Protein AF-A0A142XKY3-F1 (afdb_monomer)

Sequence (139 aa):
MSRRYWIATGLVAFFVLVAAAFSTKELDAHYNSEQTILRARYVLQSCEVYRGDPASGGKYPVALLDLHKRPSEGKSFLPDGDSDLLDMWGNPYRYAVIANAHGEQEVYVWAERVVRGKLKLLGAKRNADGGIELFGLEK

Solvent-accessible surface area (backbone atoms only — not comparable to full-atom values): 7965 Å² total; per-residue (Å²): 136,66,78,67,57,62,55,55,55,51,51,54,54,50,53,52,53,52,52,52,60,51,53,52,54,52,52,52,52,51,53,37,49,53,52,28,22,53,41,21,40,51,51,46,49,36,39,53,53,44,21,67,36,77,85,46,72,68,35,64,65,94,46,81,77,55,40,61,52,35,88,88,73,76,46,51,61,35,94,67,46,75,64,59,50,34,38,76,82,71,47,69,55,45,74,49,78,43,69,47,99,85,68,49,80,32,41,40,23,31,38,84,41,76,57,97,88,38,84,42,59,30,10,19,30,42,46,93,91,71,48,79,47,77,43,61,77,85,128

Structure (mmCIF, N/CA/C/O backbone):
data_AF-A0A142XKY3-F1
#
_entry.id   AF-A0A142XKY3-F1
#
loop_
_atom_site.group_PDB
_atom_site.id
_atom_site.type_symbol
_atom_site.label_atom_id
_atom_site.label_alt_id
_atom_site.label_comp_id
_atom_site.label_asym_id
_atom_site.label_entity_id
_atom_site.label_seq_id
_atom_site.pdbx_PDB_ins_code
_atom_site.Cartn_x
_atom_site.Cartn_y
_atom_site.Cartn_z
_atom_site.occupancy
_atom_site.B_iso_or_equiv
_atom_site.auth_seq_id
_atom_site.auth_comp_id
_atom_site.auth_asym_id
_atom_site.auth_atom_id
_atom_site.pdbx_PDB_model_num
ATOM 1 N N . MET A 1 1 ? -29.214 9.860 57.321 1.00 50.38 1 MET A N 1
ATOM 2 C CA . MET A 1 1 ? -28.828 9.917 55.892 1.00 50.38 1 MET A CA 1
ATOM 3 C C . MET A 1 1 ? -29.040 8.546 55.277 1.00 50.38 1 MET A C 1
ATOM 5 O O . MET A 1 1 ? -28.478 7.573 55.760 1.00 50.38 1 MET A O 1
ATOM 9 N N . SER A 1 2 ? -29.969 8.441 54.328 1.00 48.88 2 SER A N 1
ATOM 10 C CA . SER A 1 2 ? -30.561 7.172 53.900 1.00 48.88 2 SER A CA 1
ATOM 11 C C . SER A 1 2 ? -29.705 6.457 52.846 1.00 48.88 2 SER A C 1
ATOM 13 O O . SER A 1 2 ? -29.207 7.076 51.907 1.00 48.88 2 SER A O 1
ATOM 15 N N . ARG A 1 3 ? -29.600 5.124 52.967 1.00 53.41 3 ARG A N 1
ATOM 16 C CA . ARG A 1 3 ? -28.964 4.175 52.020 1.00 53.41 3 ARG A CA 1
ATOM 17 C C . ARG A 1 3 ? -29.322 4.389 50.535 1.00 53.41 3 ARG A C 1
ATOM 19 O O . ARG A 1 3 ? -28.629 3.876 49.668 1.00 53.41 3 ARG A O 1
ATOM 26 N N . ARG A 1 4 ? -30.382 5.146 50.239 1.00 53.59 4 ARG A N 1
ATOM 27 C CA . ARG A 1 4 ? -30.868 5.449 48.886 1.00 53.59 4 ARG A CA 1
ATOM 28 C C . ARG A 1 4 ? -29.954 6.404 48.107 1.00 53.59 4 ARG A C 1
ATOM 30 O O . ARG A 1 4 ? -29.877 6.276 46.892 1.00 53.59 4 ARG A O 1
ATOM 37 N N . TYR A 1 5 ? -29.220 7.292 48.783 1.00 49.94 5 TYR A N 1
ATOM 38 C CA . TYR A 1 5 ? -28.300 8.218 48.108 1.00 49.94 5 TYR A CA 1
ATOM 39 C C . TYR A 1 5 ? -27.043 7.525 47.568 1.00 49.94 5 TYR A C 1
ATOM 41 O O . TYR A 1 5 ? -26.595 7.857 46.482 1.00 49.94 5 TYR A O 1
ATOM 49 N N . TRP A 1 6 ? -26.521 6.504 48.255 1.00 47.16 6 TRP A N 1
ATOM 50 C CA . TRP A 1 6 ? -25.308 5.795 47.822 1.00 47.16 6 TRP A CA 1
ATOM 51 C C . TRP A 1 6 ? -25.499 4.966 46.543 1.00 47.16 6 TRP A C 1
ATOM 53 O O . TRP A 1 6 ? -24.576 4.849 45.741 1.00 47.16 6 TRP A O 1
ATOM 63 N N . ILE A 1 7 ? -26.702 4.428 46.323 1.00 55.72 7 ILE A N 1
ATOM 64 C CA . ILE A 1 7 ? -27.012 3.615 45.136 1.00 55.72 7 ILE A CA 1
ATOM 65 C C . ILE A 1 7 ? -27.147 4.502 43.888 1.00 55.72 7 ILE A C 1
ATOM 67 O O . ILE A 1 7 ? -26.660 4.139 42.818 1.00 55.72 7 ILE A O 1
ATOM 71 N N . ALA A 1 8 ? -27.752 5.686 44.026 1.00 54.59 8 ALA A N 1
ATOM 72 C CA . ALA A 1 8 ? -27.932 6.621 42.916 1.00 54.59 8 ALA A CA 1
ATOM 73 C C . ALA A 1 8 ? -26.594 7.200 42.419 1.00 54.59 8 ALA A C 1
ATOM 75 O O . ALA A 1 8 ? -26.358 7.240 41.213 1.00 54.59 8 ALA A O 1
ATOM 76 N N . THR A 1 9 ? -25.683 7.577 43.324 1.00 59.56 9 THR A N 1
ATOM 77 C CA . THR A 1 9 ? -24.368 8.122 42.940 1.00 59.56 9 THR A CA 1
ATOM 78 C C . THR A 1 9 ? -23.467 7.065 42.295 1.00 59.56 9 THR A C 1
ATOM 80 O O . THR A 1 9 ? -22.761 7.367 41.336 1.00 59.56 9 THR A O 1
ATOM 83 N N . GLY A 1 10 ? -23.522 5.813 42.771 1.00 59.50 10 GLY A N 1
ATOM 84 C CA . GLY A 1 10 ? -22.757 4.701 42.194 1.00 59.50 10 GLY A CA 1
ATOM 85 C C . GLY A 1 10 ? -23.201 4.332 40.774 1.00 59.50 10 GLY A C 1
ATOM 86 O O . GLY A 1 10 ? -22.357 4.111 39.908 1.00 59.50 10 GLY A O 1
ATOM 87 N N . LEU A 1 11 ? -24.512 4.331 40.508 1.00 61.31 11 LEU A N 1
ATOM 88 C CA . LEU A 1 11 ? -25.055 4.076 39.169 1.00 61.31 11 LEU A CA 1
ATOM 89 C C . LEU A 1 11 ? -24.671 5.177 38.173 1.00 61.31 11 LEU A C 1
ATOM 91 O O . LEU A 1 11 ? -24.230 4.863 37.072 1.00 61.31 11 LEU A O 1
ATOM 95 N N . VAL A 1 12 ? -24.771 6.454 38.556 1.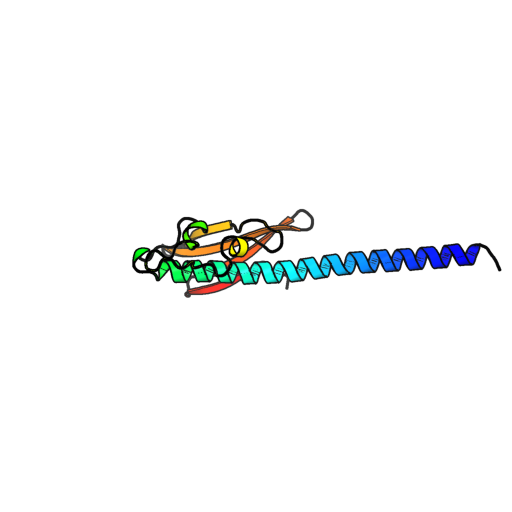00 63.88 12 VAL A N 1
ATOM 96 C CA . VAL A 1 12 ? -24.381 7.572 37.677 1.00 63.88 12 VAL A CA 1
ATOM 97 C C . VAL A 1 12 ? -22.885 7.524 37.351 1.00 63.88 12 VAL A C 1
ATOM 99 O O . VAL A 1 12 ? -22.517 7.644 36.185 1.00 63.88 12 VAL A O 1
ATOM 102 N N . ALA A 1 13 ? -22.020 7.271 38.339 1.00 62.03 13 ALA A N 1
ATOM 103 C CA . ALA A 1 13 ? -20.581 7.134 38.107 1.00 62.03 13 ALA A CA 1
ATOM 104 C C . ALA A 1 13 ? -20.243 5.950 37.179 1.00 62.03 13 ALA A C 1
ATOM 106 O O . ALA A 1 13 ? -19.378 6.072 36.311 1.00 62.03 13 ALA A O 1
ATOM 107 N N . PHE A 1 14 ? -20.959 4.828 37.311 1.00 62.75 14 PHE A N 1
ATOM 108 C CA . PHE A 1 14 ? -20.807 3.674 36.425 1.00 62.75 14 PHE A CA 1
ATOM 109 C C . PHE A 1 14 ? -21.219 3.996 34.980 1.00 62.75 14 PHE A C 1
ATOM 111 O O . PHE A 1 14 ? -20.466 3.702 34.054 1.00 62.75 14 PHE A O 1
ATOM 118 N N . PHE A 1 15 ? -22.360 4.661 34.768 1.00 61.28 15 PHE A N 1
ATOM 119 C CA . PHE A 1 15 ? -22.792 5.069 33.425 1.00 61.28 15 PHE A CA 1
ATOM 120 C C . PHE A 1 15 ? -21.822 6.057 32.763 1.00 61.28 15 PHE A C 1
ATOM 122 O O . PHE A 1 15 ? -21.554 5.929 31.570 1.00 61.28 15 PHE A O 1
ATOM 129 N N . VAL A 1 16 ? -21.246 6.995 33.523 1.00 63.31 16 VAL A N 1
ATOM 130 C CA . VAL A 1 16 ? -20.241 7.941 33.006 1.00 63.31 16 VAL A CA 1
ATOM 131 C C . VAL A 1 16 ? -18.948 7.223 32.598 1.00 63.31 16 VAL A C 1
ATOM 133 O O . VAL A 1 16 ? -18.411 7.507 31.529 1.00 63.31 16 VAL A O 1
ATOM 136 N N . LEU A 1 17 ? -18.473 6.256 33.390 1.00 59.44 17 LEU A N 1
ATOM 137 C CA . LEU A 1 17 ? -17.287 5.455 33.054 1.00 59.44 17 LEU A CA 1
ATOM 138 C C . LEU A 1 17 ? -17.500 4.591 31.808 1.00 59.44 17 LEU A C 1
ATOM 140 O O . LEU A 1 17 ? -16.620 4.520 30.950 1.00 59.44 17 LEU A O 1
ATOM 144 N N . VAL A 1 18 ? -18.672 3.963 31.683 1.00 58.47 18 VAL A N 1
ATOM 145 C CA . VAL A 1 18 ? -19.021 3.174 30.497 1.00 58.47 18 VAL A CA 1
ATOM 146 C C . VAL A 1 18 ? -19.098 4.078 29.266 1.00 58.47 18 VAL A C 1
ATOM 148 O O . VAL A 1 18 ? -18.462 3.772 28.263 1.00 58.47 18 VAL A O 1
ATOM 151 N N . ALA A 1 19 ? -19.785 5.221 29.343 1.00 59.53 19 ALA A N 1
ATOM 152 C CA . ALA A 1 19 ? -19.857 6.172 28.234 1.00 59.53 19 ALA A CA 1
ATOM 153 C C . ALA A 1 19 ? -18.464 6.669 27.799 1.00 59.53 19 ALA A C 1
ATOM 155 O O . ALA A 1 19 ? -18.163 6.668 26.609 1.00 59.53 19 ALA A O 1
ATOM 156 N N . ALA A 1 20 ? -17.581 7.004 28.746 1.00 58.84 20 ALA A N 1
ATOM 157 C CA . ALA A 1 20 ? -16.213 7.428 28.443 1.00 58.84 20 ALA A CA 1
ATOM 158 C C . ALA A 1 20 ? -15.390 6.328 27.746 1.00 58.84 20 ALA A C 1
ATOM 160 O O . ALA A 1 20 ? -14.692 6.610 26.775 1.00 58.84 20 ALA A O 1
ATOM 161 N N . ALA A 1 21 ? -15.505 5.072 28.190 1.00 56.34 21 ALA A N 1
ATOM 162 C CA . ALA A 1 21 ? -14.801 3.940 27.583 1.00 56.34 21 ALA A CA 1
ATOM 163 C C . ALA A 1 21 ? -15.325 3.563 26.184 1.00 56.34 21 ALA A C 1
ATOM 165 O O . ALA A 1 21 ? -14.586 2.986 25.384 1.00 56.34 21 ALA A O 1
ATOM 166 N N . PHE A 1 22 ? -16.592 3.852 25.879 1.00 57.69 22 PHE A N 1
ATOM 167 C CA . PHE A 1 22 ? -17.135 3.691 24.528 1.00 57.69 22 PHE A CA 1
ATOM 168 C C . PHE A 1 22 ? -16.673 4.817 23.596 1.00 57.69 22 PHE A C 1
ATOM 170 O O . PHE A 1 22 ? -16.254 4.525 22.476 1.00 57.69 22 PHE A O 1
ATOM 177 N N . SER A 1 23 ? -16.652 6.069 24.065 1.00 55.91 23 SER A N 1
ATOM 178 C CA . SER A 1 23 ? -16.187 7.208 23.263 1.00 55.91 23 SER A CA 1
ATOM 179 C C . SER A 1 23 ? -14.716 7.094 22.850 1.00 55.91 23 SER A C 1
ATOM 181 O O . SER A 1 23 ? -14.378 7.435 21.719 1.00 55.91 23 SER A O 1
ATOM 183 N N . THR A 1 24 ? -13.833 6.581 23.716 1.00 60.78 24 THR A N 1
ATOM 184 C CA . THR A 1 24 ? -12.410 6.398 23.363 1.00 60.78 24 THR A CA 1
ATOM 185 C C . THR A 1 24 ? -12.216 5.362 22.258 1.00 60.78 24 THR A C 1
ATOM 187 O O . THR A 1 24 ? -11.456 5.598 21.325 1.00 60.78 24 THR A O 1
ATOM 190 N N . LYS A 1 25 ? -12.966 4.254 22.289 1.00 62.69 25 LYS A N 1
ATOM 191 C CA . LYS A 1 25 ? -12.875 3.206 21.260 1.00 62.69 25 LYS A CA 1
ATOM 192 C C . LYS A 1 25 ? -13.334 3.673 19.878 1.00 62.69 25 LYS A C 1
ATOM 194 O O . LYS A 1 25 ? -12.786 3.208 18.880 1.00 62.69 25 LYS A O 1
ATOM 199 N N . GLU A 1 26 ? -14.335 4.550 19.802 1.00 63.69 26 GLU A N 1
ATOM 200 C CA . GLU A 1 26 ? -14.788 5.104 18.518 1.00 63.69 26 GLU A CA 1
ATOM 201 C C . GLU A 1 26 ? -13.784 6.112 17.941 1.00 63.69 26 GLU A C 1
ATOM 203 O O . GLU A 1 26 ? -13.484 6.049 16.747 1.00 63.69 26 GLU A O 1
ATOM 208 N N . LEU A 1 27 ? -13.200 6.969 18.786 1.00 67.62 27 LEU A N 1
ATOM 209 C CA . LEU A 1 27 ? -12.126 7.891 18.395 1.00 67.62 27 LEU A CA 1
ATOM 210 C C . LEU A 1 27 ? -10.898 7.141 17.859 1.00 67.62 27 LEU A C 1
ATOM 212 O O . LEU A 1 27 ? -10.412 7.462 16.773 1.00 67.62 27 LEU A O 1
ATOM 216 N N . ASP A 1 28 ? -10.457 6.094 18.558 1.00 80.25 28 ASP A N 1
ATOM 217 C CA . ASP A 1 28 ? -9.327 5.264 18.127 1.00 80.25 28 ASP A CA 1
ATOM 218 C C . ASP A 1 28 ? -9.620 4.555 16.798 1.00 80.25 28 ASP A C 1
ATOM 220 O O . ASP A 1 28 ? -8.748 4.431 15.940 1.00 80.25 28 ASP A O 1
ATOM 224 N N . ALA A 1 29 ? -10.856 4.090 16.589 1.00 84.44 29 ALA A N 1
ATOM 225 C CA . ALA A 1 29 ? -11.244 3.422 15.350 1.00 84.44 29 ALA A CA 1
ATOM 226 C C . ALA A 1 29 ? -11.247 4.374 14.146 1.00 84.44 29 ALA A C 1
ATOM 228 O O . ALA A 1 29 ? -10.812 3.980 13.058 1.00 84.44 29 ALA A O 1
ATOM 229 N N . HIS A 1 30 ? -11.712 5.611 14.333 1.00 87.06 30 HIS A N 1
ATOM 230 C CA . HIS A 1 30 ? -11.677 6.637 13.296 1.00 87.06 30 HIS A CA 1
ATOM 231 C C . HIS A 1 30 ? -10.233 7.017 12.954 1.00 87.06 30 HIS A C 1
ATOM 233 O O . HIS A 1 30 ? -9.828 6.876 11.800 1.00 87.06 30 HIS A O 1
ATOM 239 N N . TYR A 1 31 ? -9.429 7.361 13.965 1.00 90.88 31 TYR A N 1
ATOM 240 C CA . TYR A 1 31 ? -8.013 7.694 13.796 1.00 90.88 31 TYR A CA 1
ATOM 241 C C . TYR A 1 31 ? -7.231 6.570 13.103 1.00 90.88 31 TYR A C 1
ATOM 243 O O . TYR A 1 31 ? -6.525 6.804 12.122 1.00 90.88 31 TYR A O 1
ATOM 251 N N . ASN A 1 32 ? -7.410 5.321 13.542 1.00 93.38 32 ASN A N 1
ATOM 252 C CA . ASN A 1 32 ? -6.752 4.169 12.925 1.00 93.38 32 ASN A CA 1
ATOM 253 C C . ASN A 1 32 ? -7.198 3.945 11.477 1.00 93.38 32 ASN A C 1
ATOM 255 O O . ASN A 1 32 ? -6.395 3.509 10.653 1.00 93.38 32 ASN A O 1
ATOM 259 N N . SER A 1 33 ? -8.454 4.255 11.142 1.00 94.12 33 SER A N 1
ATOM 260 C CA . SER A 1 33 ? -8.933 4.176 9.759 1.00 94.12 33 SER A CA 1
ATOM 261 C C . SER A 1 33 ? -8.251 5.217 8.876 1.00 94.12 33 SER A C 1
ATOM 263 O O . SER A 1 33 ? -7.767 4.868 7.801 1.00 94.12 33 SER A O 1
ATOM 265 N N . GLU A 1 34 ? -8.146 6.466 9.336 1.00 94.19 34 GLU A N 1
ATOM 266 C CA . GLU A 1 34 ? -7.436 7.522 8.606 1.00 94.19 34 GLU A CA 1
ATOM 267 C C . GLU A 1 34 ? -5.954 7.182 8.417 1.00 94.19 34 GLU A C 1
ATOM 269 O O . GLU A 1 34 ? -5.448 7.227 7.296 1.00 94.19 34 GLU A O 1
ATOM 274 N N . GLN A 1 35 ? -5.267 6.763 9.483 1.00 95.50 35 GLN A N 1
ATOM 275 C CA . GLN A 1 35 ? -3.856 6.370 9.415 1.00 95.50 35 GLN A CA 1
ATOM 276 C C . GLN A 1 35 ? -3.634 5.163 8.494 1.00 95.50 35 GLN A C 1
ATOM 278 O O . GLN A 1 35 ? -2.671 5.144 7.730 1.00 95.50 35 GLN A O 1
ATOM 283 N N . THR A 1 36 ? -4.550 4.189 8.494 1.00 96.62 36 THR A N 1
ATOM 284 C CA . THR A 1 36 ? -4.517 3.050 7.559 1.00 96.62 36 THR A CA 1
ATOM 285 C C . THR A 1 36 ? -4.621 3.517 6.106 1.00 96.62 36 THR A C 1
ATOM 287 O O . THR A 1 36 ? -3.870 3.064 5.247 1.00 96.62 36 THR A O 1
ATOM 290 N N . ILE A 1 37 ? -5.510 4.465 5.809 1.00 97.06 37 ILE A N 1
ATOM 291 C CA . ILE A 1 37 ? -5.676 5.008 4.452 1.00 97.06 37 ILE A CA 1
ATOM 292 C C . ILE A 1 37 ? -4.431 5.791 4.016 1.00 97.06 37 ILE A C 1
ATOM 294 O O . ILE A 1 37 ? -3.964 5.639 2.885 1.00 97.06 37 ILE A O 1
ATOM 298 N N . LEU A 1 38 ? -3.860 6.599 4.913 1.00 96.19 38 LEU A N 1
ATOM 299 C CA . LEU A 1 38 ? -2.626 7.336 4.643 1.00 96.19 38 LEU A CA 1
ATOM 300 C C . LEU A 1 38 ? -1.447 6.388 4.397 1.00 96.19 38 LEU A C 1
ATOM 302 O O . LEU A 1 38 ? -0.708 6.578 3.434 1.00 96.19 38 LEU A O 1
ATOM 306 N N . ARG A 1 39 ? -1.296 5.330 5.196 1.00 96.50 39 ARG A N 1
ATOM 307 C CA . ARG A 1 39 ? -0.271 4.296 4.981 1.00 96.50 39 ARG A CA 1
ATOM 308 C C . ARG A 1 39 ? -0.476 3.530 3.678 1.00 96.50 39 ARG A C 1
ATOM 310 O O . ARG A 1 39 ? 0.484 3.365 2.933 1.00 96.50 39 ARG A O 1
ATOM 317 N N . ALA A 1 40 ? -1.709 3.162 3.330 1.00 97.94 40 ALA A N 1
ATOM 318 C CA . ALA A 1 40 ? -2.006 2.552 2.033 1.00 97.94 40 ALA A CA 1
ATOM 319 C C . ALA A 1 40 ? -1.571 3.449 0.858 1.00 97.94 40 ALA A C 1
ATOM 321 O O . ALA A 1 40 ? -1.016 2.957 -0.125 1.00 97.94 40 ALA A O 1
ATOM 322 N N . ARG A 1 41 ? -1.749 4.776 0.972 1.00 97.38 41 ARG A N 1
ATOM 323 C CA . ARG A 1 41 ? -1.216 5.745 -0.000 1.00 97.38 41 ARG A CA 1
ATOM 324 C C . ARG A 1 41 ? 0.308 5.703 -0.079 1.00 97.38 41 ARG A C 1
ATOM 326 O O . ARG A 1 41 ? 0.830 5.740 -1.190 1.00 97.38 41 ARG A O 1
ATOM 333 N N . TYR A 1 42 ? 1.013 5.638 1.048 1.00 96.12 42 TYR A N 1
ATOM 334 C CA . TYR A 1 42 ? 2.476 5.532 1.050 1.00 96.12 42 TYR A CA 1
ATOM 335 C C . TYR A 1 42 ? 2.953 4.237 0.385 1.00 96.12 42 TYR A C 1
ATOM 337 O O . TYR A 1 42 ? 3.807 4.288 -0.495 1.00 96.12 42 TYR A O 1
ATOM 345 N N . VAL A 1 43 ? 2.344 3.094 0.705 1.00 97.19 43 VAL A N 1
ATOM 346 C CA . VAL A 1 43 ? 2.663 1.806 0.063 1.00 97.19 43 VAL A CA 1
ATOM 347 C C . VAL A 1 43 ? 2.406 1.861 -1.448 1.00 97.19 43 VAL A C 1
ATOM 349 O O . VAL A 1 43 ? 3.228 1.399 -2.243 1.00 97.19 43 VAL A O 1
ATOM 352 N N . LEU A 1 44 ? 1.300 2.480 -1.869 1.00 97.38 44 LEU A N 1
ATOM 353 C CA . LEU A 1 44 ? 1.005 2.710 -3.283 1.00 97.38 44 LEU A CA 1
A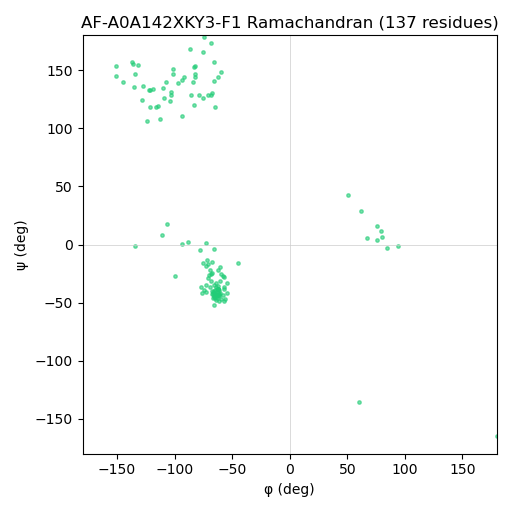TOM 354 C C . LEU A 1 44 ? 2.071 3.597 -3.948 1.00 97.38 44 LEU A C 1
ATOM 356 O O . LEU A 1 44 ? 2.522 3.288 -5.047 1.00 97.38 44 LEU A O 1
ATOM 360 N N . GLN A 1 45 ? 2.527 4.661 -3.281 1.00 95.88 45 GLN A N 1
ATOM 361 C CA . GLN A 1 45 ? 3.635 5.490 -3.768 1.00 95.88 45 GLN A CA 1
ATOM 362 C C . GLN A 1 45 ? 4.935 4.690 -3.889 1.00 95.88 45 GLN A C 1
ATOM 364 O O . GLN A 1 45 ? 5.647 4.846 -4.877 1.00 95.88 45 GLN A O 1
A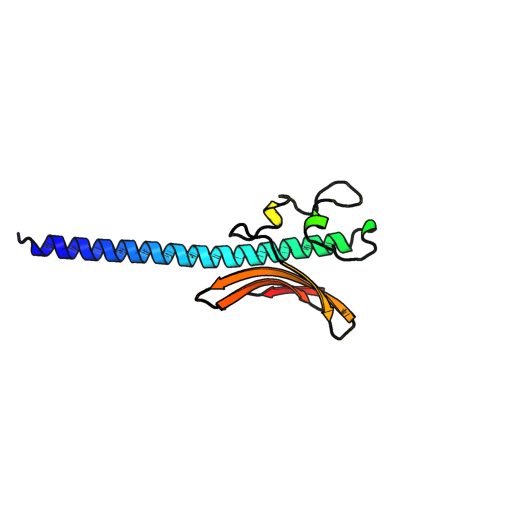TOM 369 N N . SER A 1 46 ? 5.235 3.785 -2.959 1.00 95.31 46 SER A N 1
ATOM 370 C CA . SER A 1 46 ? 6.389 2.889 -3.088 1.00 95.31 46 SER A CA 1
ATOM 371 C C . SER A 1 46 ? 6.264 1.962 -4.303 1.00 95.31 46 SER A C 1
ATOM 373 O O . SER A 1 46 ? 7.256 1.740 -4.995 1.00 95.31 46 SER A O 1
ATOM 375 N N . CYS A 1 47 ? 5.055 1.500 -4.647 1.00 95.56 47 CYS A N 1
ATOM 376 C CA . CYS A 1 47 ? 4.808 0.761 -5.894 1.00 95.56 47 CYS A CA 1
ATOM 377 C C . CYS A 1 47 ? 5.071 1.618 -7.145 1.00 95.56 47 CYS A C 1
ATOM 379 O O . CYS A 1 47 ? 5.584 1.113 -8.143 1.00 95.56 47 CYS A O 1
ATOM 381 N N . GLU A 1 48 ? 4.750 2.913 -7.099 1.00 94.38 48 GLU A N 1
ATOM 382 C CA . GLU A 1 48 ? 5.058 3.857 -8.181 1.00 94.38 48 GLU A CA 1
ATOM 383 C C . GLU A 1 48 ? 6.556 4.060 -8.370 1.00 94.38 48 GLU A C 1
ATOM 385 O O . GLU A 1 48 ? 7.062 4.015 -9.493 1.00 94.38 48 GLU A O 1
ATOM 390 N N . VAL A 1 49 ? 7.281 4.243 -7.266 1.00 93.44 49 VAL A N 1
ATOM 391 C CA . VAL A 1 49 ? 8.739 4.377 -7.305 1.00 93.44 49 VAL A CA 1
ATOM 392 C C . VAL A 1 49 ? 9.377 3.076 -7.798 1.00 93.44 49 VAL A C 1
ATOM 394 O O . VAL A 1 49 ? 10.297 3.137 -8.610 1.00 93.44 49 VAL A O 1
ATOM 397 N N . TYR A 1 50 ? 8.860 1.912 -7.385 1.00 93.38 50 TYR A N 1
ATOM 398 C CA . TYR A 1 50 ? 9.290 0.609 -7.898 1.00 93.38 50 TYR A CA 1
ATOM 399 C C . TYR A 1 50 ? 9.140 0.531 -9.421 1.00 93.38 50 TYR A C 1
ATOM 401 O O . TYR A 1 50 ? 10.098 0.192 -10.110 1.00 93.38 50 TYR A O 1
ATOM 409 N N . ARG A 1 51 ? 7.975 0.915 -9.963 1.00 92.81 51 ARG A N 1
ATOM 410 C CA . ARG A 1 51 ? 7.725 0.939 -11.416 1.00 92.81 51 ARG A CA 1
ATOM 411 C C . ARG A 1 51 ? 8.679 1.875 -12.163 1.00 92.81 51 ARG A C 1
ATOM 413 O O . ARG A 1 51 ? 8.995 1.639 -13.326 1.00 92.81 51 ARG A O 1
ATOM 420 N N . GLY A 1 52 ? 9.105 2.956 -11.514 1.00 91.62 52 GLY A N 1
ATOM 421 C CA . GLY A 1 52 ? 10.083 3.898 -12.054 1.00 91.62 52 GLY A CA 1
ATOM 422 C C . GLY A 1 52 ? 11.530 3.390 -12.041 1.00 91.62 52 GLY A C 1
ATOM 423 O O . GLY A 1 52 ? 12.368 3.970 -12.728 1.00 91.62 52 GLY A O 1
ATOM 424 N N . ASP A 1 53 ? 11.846 2.331 -11.288 1.00 90.06 53 ASP A N 1
ATOM 425 C CA . ASP A 1 53 ? 13.192 1.752 -11.258 1.00 90.06 53 ASP A CA 1
ATOM 426 C C . ASP A 1 53 ? 13.485 1.025 -12.588 1.00 90.06 53 ASP A C 1
ATOM 428 O O . ASP A 1 53 ? 12.682 0.179 -13.000 1.00 90.06 53 ASP A O 1
ATOM 432 N N . PRO A 1 54 ? 14.619 1.295 -13.269 1.00 88.81 54 PRO A N 1
ATOM 433 C CA . PRO A 1 54 ? 14.953 0.660 -14.546 1.00 88.81 54 PRO A CA 1
ATOM 434 C C . PRO A 1 54 ? 14.929 -0.872 -14.515 1.00 88.81 54 PRO A C 1
ATOM 436 O O . PRO A 1 54 ? 14.560 -1.507 -15.502 1.00 88.81 54 PRO A O 1
ATOM 439 N N . ALA A 1 55 ? 15.286 -1.479 -13.383 1.00 87.38 55 ALA A N 1
ATOM 440 C CA . ALA A 1 55 ? 15.325 -2.929 -13.239 1.00 87.38 55 ALA A CA 1
ATOM 441 C C . ALA A 1 55 ? 13.931 -3.570 -13.162 1.00 87.38 55 ALA A C 1
ATOM 443 O O . ALA A 1 55 ? 13.800 -4.767 -13.410 1.00 87.38 55 ALA A O 1
ATOM 444 N N . SER A 1 56 ? 12.886 -2.793 -12.855 1.00 89.62 56 SER A N 1
ATOM 445 C CA . SER A 1 56 ? 11.498 -3.271 -12.900 1.00 89.62 56 SER A CA 1
ATOM 446 C C . SER A 1 56 ? 10.998 -3.491 -14.333 1.00 89.62 56 SER A C 1
ATOM 448 O O . SER A 1 56 ? 9.971 -4.137 -14.548 1.00 89.62 56 SER A O 1
ATOM 450 N N . GLY A 1 57 ? 11.689 -2.923 -15.333 1.00 90.44 57 GLY A N 1
ATOM 451 C CA . GLY A 1 57 ? 11.224 -2.911 -16.718 1.00 90.44 57 GLY A CA 1
ATOM 452 C C . GLY A 1 57 ? 9.899 -2.162 -16.898 1.00 90.44 57 GLY A C 1
ATOM 453 O O . GLY A 1 57 ? 9.115 -2.525 -17.773 1.00 90.44 57 GLY A O 1
ATOM 454 N N . GLY A 1 58 ? 9.617 -1.168 -16.047 1.00 91.25 58 GLY A N 1
ATOM 455 C CA . GLY A 1 58 ? 8.380 -0.386 -16.089 1.00 91.25 58 GLY A CA 1
ATOM 456 C C . GLY A 1 58 ? 7.157 -1.124 -15.542 1.00 91.25 58 GLY A C 1
ATOM 457 O O . GLY A 1 58 ? 6.028 -0.709 -15.808 1.00 91.25 58 GLY A O 1
ATOM 458 N N . LYS A 1 59 ? 7.354 -2.222 -14.806 1.00 92.50 59 LYS A N 1
ATOM 459 C CA . LYS A 1 59 ? 6.275 -3.029 -14.227 1.00 92.50 59 LYS A CA 1
ATOM 460 C C . LYS A 1 59 ? 6.094 -2.716 -12.749 1.00 92.50 59 LYS A C 1
ATOM 462 O O . LYS A 1 59 ? 7.047 -2.433 -12.031 1.00 92.50 59 LYS A O 1
ATOM 467 N N . TYR A 1 60 ? 4.852 -2.800 -12.297 1.00 94.56 60 TYR A N 1
ATOM 468 C CA . TYR A 1 60 ? 4.544 -2.806 -10.873 1.00 94.56 60 TYR A CA 1
ATOM 469 C C . TYR A 1 60 ? 5.080 -4.069 -10.180 1.00 94.56 60 TYR A C 1
ATOM 471 O O . TYR A 1 60 ? 5.292 -5.082 -10.859 1.00 94.56 60 TYR A O 1
ATOM 479 N N . PRO A 1 61 ? 5.293 -4.025 -8.850 1.00 94.88 61 PRO A N 1
ATOM 480 C CA . PRO A 1 61 ? 5.671 -5.216 -8.097 1.00 94.88 61 PRO A CA 1
ATOM 481 C C . PRO A 1 61 ? 4.595 -6.303 -8.229 1.00 94.88 61 PRO A C 1
ATOM 483 O O . PRO A 1 61 ? 3.409 -6.005 -8.365 1.00 94.88 61 PRO A O 1
ATOM 486 N N . VAL A 1 62 ? 4.997 -7.574 -8.195 1.00 94.88 62 VAL A N 1
ATOM 487 C CA . VAL A 1 62 ? 4.049 -8.700 -8.260 1.00 94.88 62 VAL A CA 1
ATOM 488 C C . VAL A 1 62 ? 3.366 -8.876 -6.905 1.00 94.88 62 VAL A C 1
ATOM 490 O O . VAL A 1 62 ? 2.173 -9.172 -6.838 1.00 94.88 62 VAL A O 1
ATOM 493 N N . ALA A 1 63 ? 4.112 -8.649 -5.826 1.00 95.19 63 ALA A N 1
ATOM 494 C CA . ALA A 1 63 ? 3.623 -8.629 -4.458 1.00 95.19 63 ALA A CA 1
ATOM 495 C C . ALA A 1 63 ? 4.216 -7.444 -3.686 1.00 95.19 63 ALA A C 1
ATOM 497 O O . ALA A 1 63 ? 5.322 -6.994 -3.971 1.00 95.19 63 ALA A O 1
ATOM 498 N N . LEU A 1 64 ? 3.530 -6.982 -2.635 1.00 95.69 64 LEU A N 1
ATOM 499 C CA . LEU A 1 64 ? 4.047 -5.899 -1.782 1.00 95.69 64 LEU A CA 1
ATOM 500 C C . LEU A 1 64 ? 5.407 -6.229 -1.145 1.00 95.69 64 LEU A C 1
ATOM 502 O O . LEU A 1 64 ? 6.202 -5.327 -0.905 1.00 95.69 64 LEU A O 1
ATOM 506 N N . LEU A 1 65 ? 5.704 -7.514 -0.933 1.00 93.81 65 LEU A N 1
ATOM 507 C CA . LEU A 1 65 ? 7.003 -7.979 -0.436 1.00 93.81 65 LEU A CA 1
ATOM 508 C C . LEU A 1 65 ? 8.166 -7.652 -1.397 1.00 93.81 65 LEU A C 1
ATOM 510 O O . LEU A 1 65 ? 9.315 -7.549 -0.970 1.00 93.81 65 LEU A O 1
ATOM 514 N N . ASP A 1 66 ? 7.896 -7.430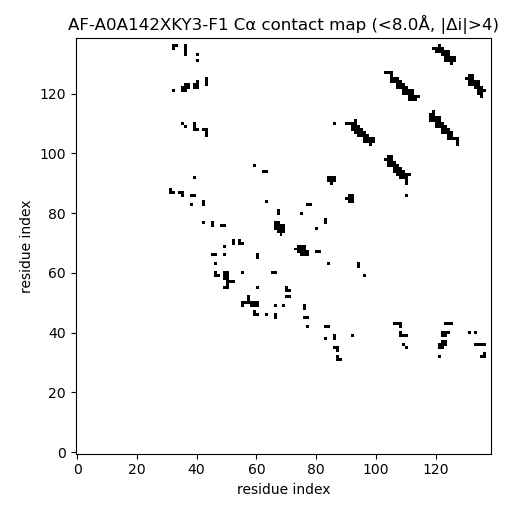 -2.684 1.00 92.31 66 ASP A N 1
ATOM 515 C CA . ASP A 1 66 ? 8.928 -7.037 -3.650 1.00 92.31 66 ASP A CA 1
ATOM 516 C C . ASP A 1 66 ? 9.474 -5.624 -3.363 1.00 92.31 66 ASP A C 1
ATOM 518 O O . ASP A 1 66 ? 10.553 -5.264 -3.833 1.00 92.31 66 ASP A O 1
ATOM 522 N N . LEU A 1 67 ? 8.778 -4.832 -2.535 1.00 92.25 67 LEU A N 1
ATOM 523 C CA . LEU A 1 67 ? 9.209 -3.498 -2.111 1.00 92.25 67 LEU A CA 1
ATOM 524 C C . LEU A 1 67 ? 10.388 -3.518 -1.119 1.00 92.25 67 LEU A C 1
ATOM 526 O O . LEU A 1 67 ? 11.029 -2.485 -0.917 1.00 92.25 67 LEU A O 1
ATOM 530 N N . HIS A 1 68 ? 10.732 -4.669 -0.528 1.00 87.75 68 HIS A N 1
ATOM 531 C CA . HIS A 1 68 ? 11.871 -4.773 0.398 1.00 87.75 68 HIS A CA 1
ATOM 532 C C . HIS A 1 68 ? 13.231 -4.589 -0.268 1.00 87.75 68 HIS A C 1
ATOM 534 O O . HIS A 1 68 ? 14.206 -4.242 0.399 1.00 87.75 68 HIS A O 1
ATOM 540 N N . LYS A 1 69 ? 13.329 -4.864 -1.568 1.00 76.38 69 LYS A N 1
ATOM 541 C CA . LYS A 1 69 ? 14.603 -4.853 -2.282 1.00 76.38 69 LYS A CA 1
ATOM 542 C C . LYS A 1 69 ? 14.512 -3.897 -3.452 1.00 76.38 69 LYS A C 1
ATOM 544 O O . LYS A 1 69 ? 13.930 -4.230 -4.479 1.00 76.38 69 LYS A O 1
ATOM 549 N N . ARG A 1 70 ? 15.154 -2.735 -3.332 1.00 68.69 70 ARG A N 1
ATOM 550 C CA . ARG A 1 70 ? 15.456 -1.913 -4.503 1.00 68.69 70 ARG A CA 1
ATOM 551 C C . ARG A 1 70 ? 16.439 -2.685 -5.380 1.00 68.69 70 ARG A C 1
ATOM 553 O O . ARG A 1 70 ? 17.544 -2.971 -4.906 1.00 68.69 70 ARG A O 1
ATOM 560 N N . PRO A 1 71 ? 16.071 -3.030 -6.625 1.00 60.16 71 PRO A N 1
ATOM 561 C CA . PRO A 1 71 ? 16.908 -3.884 -7.463 1.00 60.16 71 PRO A CA 1
ATOM 562 C C . PRO A 1 71 ? 18.307 -3.311 -7.738 1.00 60.16 71 PRO A C 1
ATOM 564 O O . PRO A 1 71 ? 19.236 -4.065 -8.006 1.00 60.16 71 PRO A O 1
ATOM 567 N N . SER A 1 72 ? 18.453 -1.984 -7.679 1.00 60.22 72 SER A N 1
ATOM 568 C CA . SER A 1 72 ? 19.639 -1.247 -8.123 1.00 60.22 72 SER A CA 1
ATOM 569 C C . SER A 1 72 ? 20.613 -0.841 -7.002 1.00 60.22 72 SER A C 1
ATOM 571 O O . SER A 1 72 ? 21.807 -0.724 -7.260 1.00 60.22 72 SER A O 1
ATOM 573 N N . GLU A 1 73 ? 20.152 -0.650 -5.757 1.00 64.25 73 GLU A N 1
ATOM 574 C CA . GLU A 1 73 ? 20.967 -0.036 -4.682 1.00 64.25 73 GLU A CA 1
ATOM 575 C C . GLU A 1 73 ? 20.920 -0.769 -3.328 1.00 64.25 73 GLU A C 1
ATOM 577 O O . GLU A 1 73 ? 21.547 -0.322 -2.367 1.00 64.25 73 GLU A O 1
ATOM 582 N N . GLY A 1 74 ? 20.153 -1.857 -3.197 1.00 62.53 74 GLY A N 1
ATOM 583 C CA . GLY A 1 74 ? 20.038 -2.609 -1.937 1.00 62.53 74 GLY A CA 1
ATOM 584 C C . GLY A 1 74 ? 19.337 -1.867 -0.787 1.00 62.53 74 GLY A C 1
ATOM 585 O O . GLY A 1 74 ? 19.280 -2.383 0.325 1.00 62.53 74 GLY A O 1
ATOM 586 N N . LYS A 1 75 ? 18.789 -0.671 -1.036 1.00 75.75 75 LYS A N 1
ATOM 587 C CA . LYS A 1 75 ? 17.923 0.061 -0.095 1.00 75.75 75 LYS A CA 1
ATOM 588 C C . LYS A 1 75 ? 16.480 -0.443 -0.203 1.00 75.75 75 LYS A C 1
ATOM 590 O O . LYS A 1 75 ? 16.079 -0.929 -1.250 1.00 75.75 75 LYS A O 1
ATOM 595 N N . SER A 1 76 ? 15.695 -0.349 0.863 1.00 81.62 76 SER A N 1
ATOM 596 C CA . SER A 1 76 ? 14.269 -0.711 0.842 1.00 81.62 76 SER A CA 1
ATOM 597 C C . SER A 1 76 ? 13.430 0.447 0.281 1.00 81.62 76 SER A C 1
ATOM 599 O O . SER A 1 76 ? 13.768 1.608 0.518 1.00 81.62 76 SER A O 1
ATOM 601 N N . PHE A 1 77 ? 12.334 0.162 -0.436 1.00 85.94 77 PHE A N 1
ATOM 602 C CA . PHE A 1 77 ? 11.308 1.177 -0.753 1.00 85.94 77 PHE A CA 1
ATOM 603 C C . PHE A 1 77 ? 10.381 1.464 0.443 1.00 85.94 77 PHE A C 1
ATOM 605 O O . PHE A 1 77 ? 9.509 2.329 0.359 1.00 85.94 77 PHE A O 1
ATOM 612 N N . LEU A 1 78 ? 10.563 0.715 1.531 1.00 90.44 78 LEU A N 1
ATOM 613 C CA . LEU A 1 78 ? 9.831 0.794 2.790 1.00 90.44 78 LEU A CA 1
ATOM 614 C C . LEU A 1 78 ? 10.793 1.301 3.875 1.00 90.44 78 LEU A C 1
ATOM 616 O O . LEU A 1 78 ? 11.716 0.550 4.225 1.00 90.44 78 LEU A O 1
ATOM 620 N N . PRO A 1 79 ? 10.646 2.549 4.358 1.00 87.25 79 PRO A N 1
ATOM 621 C CA . PRO A 1 79 ? 11.485 3.103 5.419 1.00 87.25 79 PRO A CA 1
ATOM 622 C C . PRO A 1 79 ? 11.516 2.238 6.684 1.00 87.25 79 PRO A C 1
ATOM 624 O O . PRO A 1 79 ? 12.596 2.011 7.228 1.00 87.25 79 PRO A O 1
ATOM 627 N N . ASP A 1 80 ? 10.364 1.699 7.085 1.00 88.94 80 ASP A N 1
ATOM 628 C CA . ASP A 1 80 ? 10.183 0.927 8.318 1.00 88.94 80 ASP A CA 1
ATOM 629 C C . ASP A 1 80 ? 10.019 -0.586 8.043 1.00 88.94 80 ASP A C 1
ATOM 631 O O . ASP A 1 80 ? 9.557 -1.357 8.894 1.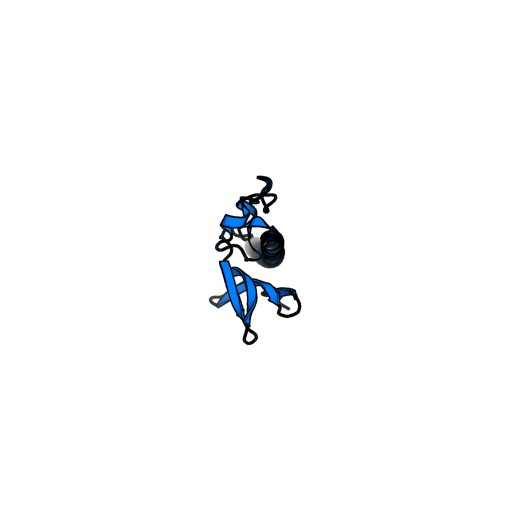00 88.94 80 ASP A O 1
ATOM 635 N N . GLY A 1 81 ? 10.412 -1.037 6.845 1.00 89.75 81 GLY A N 1
ATOM 636 C CA . GLY A 1 81 ? 10.395 -2.442 6.430 1.00 89.75 81 GLY A CA 1
ATOM 637 C C . GLY A 1 81 ? 8.996 -3.064 6.450 1.00 89.75 81 GLY A C 1
ATOM 638 O O . GLY A 1 81 ? 8.033 -2.467 5.979 1.00 89.75 81 GLY A O 1
ATOM 639 N N . ASP A 1 82 ? 8.875 -4.282 6.983 1.00 91.38 82 ASP A N 1
ATOM 640 C CA . ASP A 1 82 ? 7.622 -5.056 7.010 1.00 91.38 82 ASP A CA 1
ATOM 641 C C . ASP A 1 82 ? 6.485 -4.309 7.716 1.00 91.38 82 ASP A C 1
ATOM 643 O O . ASP A 1 82 ? 5.316 -4.517 7.398 1.00 91.38 82 ASP A O 1
ATOM 647 N N . SER A 1 83 ? 6.814 -3.423 8.661 1.00 92.88 83 SER A N 1
ATOM 648 C CA . SER A 1 83 ? 5.807 -2.681 9.418 1.00 92.88 83 SER A CA 1
ATOM 649 C C . SER A 1 83 ? 5.025 -1.677 8.562 1.00 92.88 83 SER A C 1
ATOM 651 O O . SER A 1 83 ? 3.858 -1.415 8.860 1.00 92.88 83 SER A O 1
ATOM 653 N N . ASP A 1 84 ? 5.606 -1.203 7.454 1.00 94.00 84 ASP A N 1
ATOM 654 C CA . ASP A 1 84 ? 4.916 -0.359 6.470 1.00 94.00 84 ASP A CA 1
ATOM 655 C C . ASP A 1 84 ? 3.849 -1.136 5.687 1.00 94.00 84 ASP A C 1
ATOM 657 O O . ASP A 1 84 ? 2.909 -0.547 5.151 1.00 94.00 84 ASP A O 1
ATOM 661 N N . LEU A 1 85 ? 3.966 -2.467 5.635 1.00 96.25 85 LEU A N 1
ATOM 662 C CA . LEU A 1 85 ? 3.027 -3.351 4.942 1.00 96.25 85 LEU A CA 1
ATOM 663 C C . LEU A 1 85 ? 1.853 -3.791 5.822 1.00 96.25 85 LEU A C 1
ATOM 665 O O . LEU A 1 85 ? 1.002 -4.555 5.357 1.00 96.25 85 LEU A O 1
ATOM 669 N N . LEU A 1 86 ? 1.787 -3.306 7.064 1.00 96.94 86 LEU A N 1
ATOM 670 C CA . LEU A 1 86 ? 0.723 -3.611 8.012 1.00 96.94 86 LEU A CA 1
ATOM 671 C C . LEU A 1 86 ? -0.213 -2.410 8.213 1.00 96.94 86 LEU A C 1
ATOM 673 O O . LEU A 1 86 ? 0.210 -1.253 8.317 1.00 96.94 86 LEU A O 1
ATOM 677 N N . ASP A 1 87 ? -1.509 -2.698 8.299 1.00 96.69 87 ASP A N 1
ATOM 678 C CA . ASP A 1 87 ? -2.525 -1.739 8.714 1.00 96.69 87 ASP A CA 1
ATOM 679 C C . ASP A 1 87 ? -2.383 -1.371 10.203 1.00 96.69 87 ASP A C 1
ATOM 681 O O . ASP A 1 87 ? -1.596 -1.956 10.953 1.00 96.69 87 ASP A O 1
ATOM 685 N N . MET A 1 88 ? -3.170 -0.397 10.666 1.00 95.00 88 MET A N 1
ATOM 686 C CA . MET A 1 88 ? -3.130 0.048 12.069 1.00 95.00 88 MET A CA 1
ATOM 687 C C . MET A 1 88 ? -3.606 -1.013 13.076 1.00 95.00 88 MET A C 1
ATOM 689 O O . MET A 1 88 ? -3.549 -0.793 14.284 1.00 95.00 88 MET A O 1
ATOM 693 N N . TRP A 1 89 ? -4.077 -2.163 12.594 1.00 94.00 89 TRP A N 1
ATOM 694 C CA . TRP A 1 89 ? -4.478 -3.320 13.386 1.00 94.00 89 TRP A CA 1
ATOM 695 C C . TRP A 1 89 ? -3.524 -4.513 13.215 1.00 94.00 89 TRP A C 1
ATOM 697 O O . TRP A 1 89 ? -3.827 -5.593 13.722 1.00 94.00 89 TRP A O 1
ATOM 707 N N . GLY A 1 90 ? -2.386 -4.333 12.535 1.00 94.81 90 GLY A N 1
ATOM 708 C CA . GLY A 1 90 ? -1.361 -5.357 12.339 1.00 94.81 90 GLY A CA 1
ATOM 709 C C . GLY A 1 90 ? -1.660 -6.379 11.238 1.00 94.81 90 GLY A C 1
ATOM 710 O O . GLY A 1 90 ? -0.972 -7.394 11.167 1.00 94.81 90 GLY A O 1
ATOM 711 N N . ASN A 1 91 ? -2.666 -6.152 10.388 1.00 96.31 91 ASN A N 1
ATOM 712 C CA . ASN A 1 91 ? -2.973 -7.041 9.264 1.00 96.31 91 ASN A CA 1
ATOM 713 C C . ASN A 1 91 ? -2.244 -6.580 7.999 1.00 96.31 91 ASN A C 1
ATOM 715 O O . ASN A 1 91 ? -2.136 -5.376 7.770 1.00 96.31 91 ASN A O 1
ATOM 719 N N . PRO A 1 92 ? -1.787 -7.503 7.140 1.00 97.06 92 PRO A N 1
ATOM 720 C CA . PRO A 1 92 ? -1.143 -7.129 5.890 1.00 97.06 92 PRO A CA 1
ATOM 721 C C . PRO A 1 92 ? -2.123 -6.437 4.939 1.00 97.06 92 PRO A C 1
ATOM 723 O O . PRO A 1 92 ? -3.271 -6.873 4.789 1.00 97.06 92 PRO A O 1
ATOM 726 N N . TYR A 1 93 ? -1.652 -5.406 4.237 1.00 98.31 93 TYR A N 1
ATOM 727 C CA . TYR A 1 93 ? -2.411 -4.816 3.138 1.00 98.31 93 TYR A CA 1
ATOM 728 C C . TYR A 1 93 ? -2.647 -5.831 2.015 1.00 98.31 93 TYR A C 1
ATOM 730 O O . TYR A 1 93 ? -1.800 -6.659 1.671 1.00 98.31 93 TYR A O 1
ATOM 738 N N . ARG A 1 94 ? -3.819 -5.727 1.400 1.00 98.38 94 ARG A N 1
ATOM 739 C CA . ARG A 1 94 ? -4.149 -6.344 0.122 1.00 98.38 94 ARG A CA 1
ATOM 740 C C . ARG A 1 94 ? -3.638 -5.481 -1.022 1.00 98.38 94 ARG A C 1
ATOM 742 O O . ARG A 1 94 ? -3.513 -4.263 -0.889 1.00 98.38 94 ARG A O 1
ATOM 749 N N . TYR A 1 95 ? -3.375 -6.133 -2.146 1.00 98.00 95 TYR A N 1
ATOM 750 C CA . TYR A 1 95 ? -2.771 -5.522 -3.316 1.00 98.00 95 TYR A CA 1
ATOM 751 C C . TYR A 1 95 ? -3.335 -6.117 -4.601 1.00 98.00 95 TYR A C 1
ATOM 753 O O . TYR A 1 95 ? -3.536 -7.330 -4.683 1.00 98.00 95 TYR A O 1
ATOM 761 N N . ALA A 1 96 ? -3.571 -5.269 -5.600 1.00 97.12 96 ALA A N 1
ATOM 762 C CA . ALA A 1 96 ? -3.954 -5.701 -6.936 1.00 97.12 96 ALA A CA 1
ATOM 763 C C . ALA A 1 96 ? -3.485 -4.706 -8.001 1.00 97.12 96 ALA A C 1
ATOM 765 O O . ALA A 1 96 ? -3.525 -3.492 -7.793 1.00 97.12 96 ALA A O 1
ATOM 766 N N . VAL A 1 97 ? -3.115 -5.244 -9.162 1.00 95.38 97 VAL A N 1
ATOM 767 C CA . VAL A 1 97 ? -2.885 -4.495 -10.401 1.00 95.38 97 VAL A CA 1
ATOM 768 C C . VAL A 1 97 ? -3.916 -4.976 -11.412 1.00 95.38 97 VAL A C 1
ATOM 770 O O . VAL A 1 97 ? -3.953 -6.162 -11.739 1.00 95.38 97 VAL A O 1
ATOM 773 N N . ILE A 1 98 ? -4.777 -4.078 -11.876 1.00 93.19 98 ILE A N 1
ATOM 774 C CA . ILE A 1 98 ? -5.917 -4.405 -12.737 1.00 93.19 98 ILE A CA 1
ATOM 775 C C . ILE A 1 98 ? -5.854 -3.513 -13.972 1.00 93.19 98 ILE A C 1
ATOM 777 O O . ILE A 1 98 ? -5.595 -2.321 -13.859 1.00 93.19 98 ILE A O 1
ATOM 781 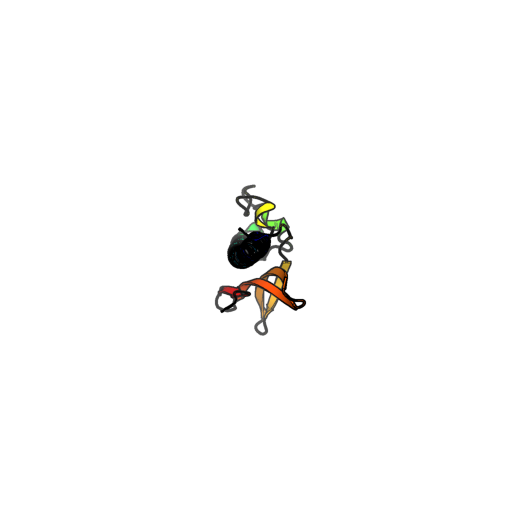N N . ALA A 1 99 ? -6.083 -4.074 -15.158 1.00 90.69 99 ALA A N 1
ATOM 782 C CA . ALA A 1 99 ? -6.243 -3.266 -16.361 1.00 90.69 99 ALA A CA 1
ATOM 783 C C . ALA A 1 99 ? -7.658 -2.667 -16.404 1.00 90.69 99 ALA A C 1
ATOM 785 O O . ALA A 1 99 ? -8.642 -3.398 -16.266 1.00 90.69 99 ALA A O 1
ATOM 786 N N . ASN A 1 100 ? -7.766 -1.355 -16.603 1.00 86.62 100 ASN A N 1
ATOM 787 C CA . ASN A 1 100 ? -9.041 -0.687 -16.833 1.00 86.62 100 ASN A CA 1
ATOM 788 C C . ASN A 1 100 ? -9.561 -0.962 -18.261 1.00 86.62 100 ASN A C 1
ATOM 790 O O . ASN A 1 100 ? -8.917 -1.633 -19.070 1.00 86.62 100 ASN A O 1
ATOM 794 N N . ALA A 1 101 ? -10.737 -0.422 -18.591 1.00 87.88 101 ALA A N 1
ATOM 795 C CA . ALA A 1 101 ? -11.360 -0.602 -19.907 1.00 87.88 101 ALA A CA 1
ATOM 796 C C . ALA A 1 101 ? -10.517 -0.059 -21.082 1.00 87.88 101 ALA A C 1
ATOM 798 O O . ALA A 1 101 ? -10.728 -0.462 -22.225 1.00 87.88 101 ALA A O 1
ATOM 799 N N . HIS A 1 102 ? -9.563 0.830 -20.806 1.00 86.25 102 HIS A N 1
ATOM 800 C CA . HIS A 1 102 ? -8.641 1.412 -21.781 1.00 86.25 102 HIS A CA 1
ATOM 801 C C . HIS A 1 102 ? -7.311 0.645 -21.873 1.00 86.25 102 HIS A C 1
ATOM 803 O O . HIS A 1 102 ? -6.445 1.010 -22.665 1.00 86.25 102 HIS A O 1
ATOM 809 N N . GLY A 1 103 ? -7.148 -0.434 -21.099 1.00 85.88 103 GLY A N 1
ATOM 810 C CA . GLY A 1 103 ? -5.920 -1.226 -21.037 1.00 85.88 103 GLY A CA 1
ATOM 811 C C . GLY A 1 103 ? -4.828 -0.619 -20.153 1.00 85.88 103 GLY A C 1
ATOM 812 O O . GLY A 1 103 ? -3.718 -1.149 -20.111 1.00 85.88 103 GLY A O 1
ATOM 813 N N . GLU A 1 104 ? -5.118 0.465 -19.435 1.00 87.44 104 GLU A N 1
ATOM 814 C CA . GLU A 1 104 ? -4.183 1.093 -18.503 1.00 87.44 104 GLU A CA 1
ATOM 815 C C . GLU A 1 104 ? -4.208 0.365 -17.159 1.00 87.44 104 GLU A C 1
ATOM 817 O O . GLU A 1 104 ? -5.253 -0.102 -16.706 1.00 87.44 104 GLU A O 1
ATOM 822 N N . GLN A 1 105 ? -3.055 0.266 -16.501 1.00 89.69 105 GLN A N 1
ATOM 823 C CA . GLN A 1 105 ? -2.954 -0.406 -15.209 1.00 89.69 105 GLN A CA 1
ATOM 824 C C . GLN A 1 105 ? -3.356 0.523 -14.061 1.00 89.69 105 GLN A C 1
ATOM 826 O O . GLN A 1 105 ? -2.698 1.532 -13.806 1.00 89.69 105 GLN A O 1
ATOM 831 N N . GLU A 1 106 ? -4.381 0.121 -13.321 1.00 92.12 106 GLU A N 1
ATOM 832 C CA . GLU A 1 106 ? -4.759 0.672 -12.027 1.00 92.12 106 GLU A CA 1
ATOM 833 C C . GLU A 1 106 ? -4.184 -0.192 -10.906 1.00 92.12 106 GLU A C 1
ATOM 835 O O . GLU A 1 106 ? -4.209 -1.425 -10.964 1.00 92.12 106 GLU A O 1
ATOM 840 N N . VAL A 1 107 ? -3.679 0.459 -9.861 1.00 95.38 107 VAL A N 1
ATOM 841 C CA . VAL A 1 107 ? -3.080 -0.219 -8.709 1.00 95.38 107 VAL A CA 1
ATOM 842 C C . VAL A 1 107 ? -3.858 0.120 -7.459 1.00 95.38 107 VAL A C 1
ATOM 844 O O . VAL A 1 107 ? -4.158 1.286 -7.211 1.00 95.38 107 VAL A O 1
ATOM 847 N N . TYR A 1 108 ? -4.153 -0.908 -6.674 1.00 97.69 108 TYR A N 1
ATOM 848 C CA . TYR A 1 108 ? -4.947 -0.836 -5.460 1.00 97.69 108 TYR A CA 1
ATOM 849 C C . TYR A 1 108 ? -4.129 -1.361 -4.284 1.00 97.69 108 TYR A C 1
ATOM 851 O O . TYR A 1 108 ? -3.554 -2.447 -4.365 1.00 97.69 108 TYR A O 1
ATOM 859 N N . VAL A 1 109 ? -4.134 -0.618 -3.179 1.00 98.38 109 VAL A N 1
ATOM 860 C CA . VAL A 1 109 ? -3.628 -1.061 -1.873 1.00 98.38 109 VAL A CA 1
ATOM 861 C C . VAL A 1 109 ? -4.722 -0.812 -0.842 1.00 98.38 109 VAL A C 1
ATOM 863 O O . VAL A 1 109 ? -5.204 0.317 -0.726 1.00 98.38 109 VAL A O 1
ATOM 866 N N . TRP A 1 110 ? -5.145 -1.841 -0.104 1.00 98.44 110 TRP A N 1
ATOM 867 C CA . TRP A 1 110 ? -6.241 -1.692 0.860 1.00 98.44 110 TRP A CA 1
ATOM 868 C C . TRP A 1 110 ? -6.163 -2.629 2.056 1.00 98.44 110 TRP A C 1
ATOM 870 O O . TRP A 1 110 ? -5.609 -3.719 1.986 1.00 98.44 110 TRP A O 1
ATOM 880 N N . ALA A 1 111 ? -6.761 -2.202 3.160 1.00 97.88 111 ALA A N 1
ATOM 881 C CA . ALA A 1 111 ? -7.064 -3.025 4.317 1.00 97.88 111 ALA A CA 1
ATOM 882 C C . ALA A 1 111 ? -8.547 -3.421 4.309 1.00 97.88 111 ALA A C 1
ATOM 884 O O . ALA A 1 111 ? -9.412 -2.690 3.812 1.00 97.88 111 ALA A O 1
ATOM 885 N N . GLU A 1 112 ? -8.841 -4.582 4.886 1.00 96.44 112 GLU A N 1
ATOM 886 C CA . GLU A 1 112 ? -10.185 -5.146 5.007 1.00 96.44 112 GLU A CA 1
ATOM 887 C C . GLU A 1 112 ? -10.637 -5.083 6.465 1.00 96.44 112 GLU A C 1
ATOM 889 O O . GLU A 1 112 ? -9.956 -5.574 7.365 1.00 96.44 112 GLU A O 1
ATOM 894 N N . ARG A 1 113 ? -11.803 -4.487 6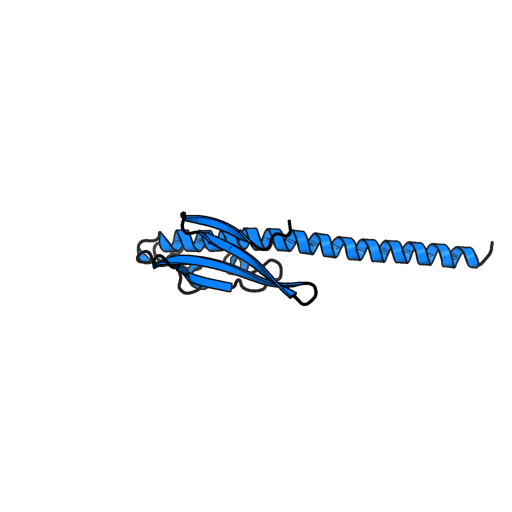.724 1.00 92.25 113 ARG A N 1
ATOM 895 C CA . ARG A 1 113 ? -12.344 -4.350 8.082 1.00 92.25 113 ARG A CA 1
ATOM 896 C C . ARG A 1 113 ? -13.816 -4.704 8.125 1.00 92.25 113 ARG A C 1
ATOM 898 O O . ARG A 1 113 ? -14.586 -4.242 7.297 1.00 92.25 113 ARG A O 1
ATOM 905 N N . VAL A 1 114 ? -14.234 -5.469 9.129 1.00 88.94 114 VAL A N 1
ATOM 906 C CA . VAL A 1 114 ? -15.661 -5.696 9.389 1.00 88.94 114 VAL A CA 1
ATOM 907 C C . VAL A 1 114 ? -16.140 -4.680 10.420 1.00 88.94 114 VAL A C 1
ATOM 909 O O . VAL A 1 114 ? -15.766 -4.745 11.588 1.00 88.94 114 VAL A O 1
ATOM 912 N N . VAL A 1 115 ? -16.980 -3.740 9.993 1.00 85.62 115 VAL A N 1
ATOM 913 C CA . VAL A 1 115 ? -17.589 -2.716 10.849 1.00 85.62 115 VAL A CA 1
ATOM 914 C C . VAL A 1 115 ? -19.091 -2.959 10.883 1.00 85.62 115 VAL A C 1
ATOM 916 O O . VAL A 1 115 ? -19.753 -2.940 9.848 1.00 85.62 115 VAL A O 1
ATOM 919 N N . ARG A 1 116 ? -19.641 -3.226 12.075 1.00 87.00 116 ARG A N 1
ATOM 920 C CA . ARG A 1 116 ? -21.077 -3.520 12.272 1.00 87.00 116 ARG A CA 1
ATOM 921 C C . ARG A 1 116 ? -21.598 -4.614 11.318 1.00 87.00 116 ARG A C 1
ATOM 923 O O . ARG A 1 116 ? -22.665 -4.485 10.727 1.00 87.00 116 ARG A O 1
ATOM 930 N N . GLY A 1 117 ? -20.807 -5.675 11.136 1.00 88.94 117 GLY A N 1
ATOM 931 C CA . GLY A 1 117 ? -21.142 -6.813 10.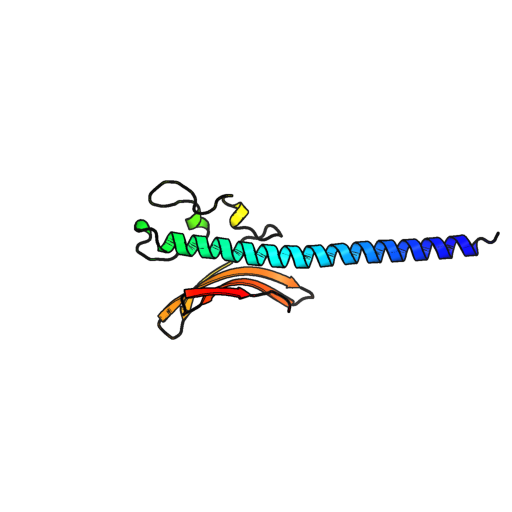270 1.00 88.94 117 GLY A CA 1
ATOM 932 C C . GLY A 1 117 ? -20.994 -6.560 8.765 1.00 88.94 117 GLY A C 1
ATOM 933 O O . GLY A 1 117 ? -21.309 -7.446 7.978 1.00 88.94 117 GLY A O 1
ATOM 934 N N . LYS A 1 118 ? -20.509 -5.385 8.346 1.00 90.25 118 LYS A N 1
ATOM 935 C CA . LYS A 1 118 ? -20.257 -5.056 6.938 1.00 90.25 118 LYS A CA 1
ATOM 936 C C . LYS A 1 118 ? -18.762 -4.975 6.663 1.00 90.25 118 LYS A C 1
ATOM 938 O O . LYS A 1 118 ? -18.032 -4.344 7.425 1.00 90.25 118 LYS A O 1
ATOM 943 N N . LEU A 1 119 ? -18.322 -5.590 5.566 1.00 92.38 119 LEU A N 1
ATOM 944 C CA . LEU A 1 119 ? -16.961 -5.419 5.069 1.00 92.38 119 LEU A CA 1
ATOM 945 C C . LEU A 1 119 ? -16.788 -3.987 4.548 1.00 92.38 119 LEU A C 1
ATOM 947 O O . LEU A 1 119 ? -17.576 -3.504 3.737 1.00 92.38 119 LEU A O 1
ATOM 951 N N . LYS A 1 120 ? -15.742 -3.328 5.025 1.00 93.50 120 LYS A N 1
ATOM 952 C CA . LYS A 1 120 ? -15.298 -1.995 4.654 1.00 93.50 120 LYS A CA 1
ATOM 953 C C . LYS A 1 120 ? -13.869 -2.101 4.139 1.00 93.50 120 LYS A C 1
ATOM 955 O O . LYS A 1 120 ? -13.031 -2.751 4.765 1.00 93.50 120 LYS A O 1
ATOM 960 N N . LEU A 1 121 ? -13.615 -1.460 3.004 1.00 97.00 121 LEU A N 1
ATOM 961 C CA . LEU A 1 121 ? -12.291 -1.375 2.400 1.00 97.00 121 LEU A CA 1
ATOM 962 C C . LEU A 1 121 ? -11.723 0.013 2.681 1.00 97.00 121 LEU A C 1
ATOM 964 O O . LEU A 1 121 ? -12.401 1.016 2.447 1.00 97.00 121 LEU A O 1
ATOM 968 N N . LEU A 1 122 ? -10.505 0.058 3.209 1.00 97.44 122 LEU A N 1
ATOM 969 C CA . LEU A 1 122 ? -9.797 1.285 3.566 1.00 97.44 122 LEU A CA 1
ATOM 970 C C . LEU A 1 122 ? -8.497 1.316 2.776 1.00 97.44 122 LEU A C 1
ATOM 972 O O . LEU A 1 122 ? -7.678 0.414 2.945 1.00 97.44 122 LEU A O 1
ATOM 976 N N . GLY A 1 123 ? -8.285 2.299 1.910 1.00 97.75 123 GLY A N 1
ATOM 977 C CA . GLY A 1 123 ? -7.090 2.251 1.082 1.00 97.75 123 GLY A CA 1
ATOM 978 C C . GLY A 1 123 ? -6.909 3.397 0.111 1.00 97.75 123 GLY A C 1
ATOM 979 O O . GLY A 1 123 ? -7.540 4.451 0.209 1.00 97.75 123 GLY A O 1
ATOM 980 N N . ALA A 1 124 ? -6.009 3.154 -0.831 1.00 97.88 124 ALA A N 1
ATOM 981 C CA . ALA A 1 124 ? -5.666 4.069 -1.898 1.00 97.88 124 ALA A CA 1
ATOM 982 C C . ALA A 1 124 ? -5.608 3.318 -3.229 1.00 97.88 124 ALA A C 1
ATOM 984 O O . ALA A 1 124 ? -5.209 2.150 -3.290 1.00 97.88 124 ALA A O 1
ATOM 985 N N . LYS A 1 125 ? -5.990 4.000 -4.304 1.00 96.31 125 LYS A N 1
ATOM 986 C CA . LYS A 1 125 ? -5.815 3.510 -5.669 1.00 96.31 125 LYS A CA 1
ATOM 987 C C . LYS A 1 125 ? -5.191 4.571 -6.557 1.00 96.31 125 LYS A C 1
ATOM 989 O O . LYS A 1 125 ? -5.360 5.767 -6.317 1.00 96.31 125 LYS A O 1
ATOM 994 N N . ARG A 1 126 ? -4.515 4.132 -7.611 1.00 94.31 126 ARG A N 1
ATOM 995 C CA . ARG A 1 126 ? -4.131 5.009 -8.715 1.00 94.31 126 ARG A CA 1
ATOM 996 C C . ARG A 1 126 ? -5.277 5.109 -9.715 1.00 94.31 126 ARG A C 1
ATOM 998 O O . ARG A 1 126 ? -5.789 4.079 -10.142 1.00 94.31 126 ARG A O 1
ATOM 1005 N N . ASN A 1 127 ? -5.670 6.329 -10.072 1.00 85.69 127 ASN A N 1
ATOM 1006 C CA . ASN A 1 127 ? -6.668 6.570 -11.112 1.00 85.69 127 ASN A CA 1
ATOM 1007 C C . ASN A 1 127 ? -6.023 6.630 -12.512 1.00 85.69 127 ASN A C 1
ATOM 1009 O O . ASN A 1 127 ? -4.800 6.730 -12.640 1.00 85.69 127 ASN A O 1
ATOM 1013 N N . ALA A 1 128 ? -6.860 6.596 -13.552 1.00 79.25 128 ALA A N 1
ATOM 1014 C CA . ALA A 1 128 ? -6.431 6.702 -14.950 1.00 79.25 128 ALA A CA 1
ATOM 1015 C C . ALA A 1 128 ? -5.632 7.991 -15.235 1.00 79.25 128 ALA A C 1
ATOM 1017 O O . ALA A 1 128 ? -4.617 7.959 -15.924 1.00 79.25 128 ALA A O 1
ATOM 1018 N N . ASP A 1 129 ? -6.007 9.108 -14.601 1.00 83.25 129 ASP A N 1
ATOM 1019 C CA . ASP A 1 129 ? -5.322 10.402 -14.751 1.00 83.25 129 ASP A CA 1
ATOM 1020 C C . ASP A 1 129 ? -3.944 10.459 -14.054 1.00 83.25 129 ASP A C 1
ATOM 1022 O O . ASP A 1 129 ? -3.271 11.491 -14.043 1.00 83.25 129 ASP A O 1
ATOM 1026 N N . GLY A 1 130 ? -3.513 9.362 -13.425 1.00 84.12 130 GLY A N 1
ATOM 1027 C CA . GLY A 1 130 ? -2.222 9.231 -12.760 1.00 84.12 130 GLY A CA 1
ATOM 1028 C C . GLY A 1 130 ? -2.170 9.752 -11.320 1.00 84.12 130 GLY A C 1
ATOM 1029 O O . GLY A 1 130 ? -1.134 9.593 -10.672 1.00 84.12 130 GLY A O 1
ATOM 1030 N N . GLY A 1 131 ? -3.257 10.327 -10.811 1.00 91.56 131 GLY A N 1
ATOM 1031 C CA . GLY A 1 131 ? -3.452 10.723 -9.420 1.00 91.56 131 GLY A CA 1
ATOM 1032 C C . GLY A 1 131 ? -3.734 9.549 -8.475 1.00 91.56 131 GLY A C 1
ATOM 1033 O O . GLY A 1 131 ? -4.050 8.433 -8.886 1.00 91.56 131 GLY A O 1
ATOM 1034 N N . ILE A 1 132 ? -3.621 9.816 -7.171 1.00 94.75 132 ILE A N 1
ATOM 1035 C CA . ILE A 1 132 ? -3.966 8.858 -6.113 1.00 94.75 132 ILE A CA 1
ATOM 1036 C C . ILE A 1 132 ? -5.300 9.261 -5.491 1.00 94.75 132 ILE A C 1
ATOM 1038 O O . ILE A 1 132 ? -5.438 10.367 -4.969 1.00 94.75 132 ILE A O 1
ATOM 1042 N N . GLU A 1 133 ? -6.256 8.341 -5.508 1.00 95.31 133 GLU A N 1
ATOM 1043 C CA . GLU A 1 133 ? -7.561 8.475 -4.870 1.00 95.31 133 GLU A CA 1
ATOM 1044 C C . GLU A 1 133 ? -7.587 7.664 -3.570 1.00 95.31 133 GLU A C 1
ATOM 1046 O O . GLU A 1 133 ? -7.212 6.490 -3.548 1.00 95.31 133 GLU A O 1
ATOM 1051 N N . LEU A 1 134 ? -8.037 8.292 -2.483 1.00 96.25 134 LEU A N 1
ATOM 1052 C CA . LEU A 1 134 ? -8.240 7.642 -1.188 1.00 96.25 134 LEU A CA 1
ATOM 1053 C C . LEU A 1 134 ? -9.687 7.168 -1.066 1.00 96.25 134 LEU A C 1
ATOM 1055 O O . LEU A 1 134 ? -10.607 7.887 -1.453 1.00 96.25 134 LEU A O 1
ATOM 1059 N N . PHE A 1 135 ? -9.902 6.002 -0.465 1.00 95.44 135 PHE A N 1
ATOM 1060 C CA . PHE A 1 135 ? -11.240 5.465 -0.228 1.00 95.44 135 PHE A CA 1
ATOM 1061 C C . PHE A 1 135 ? -11.383 4.854 1.167 1.00 95.44 135 PHE A C 1
ATOM 1063 O O . PHE A 1 135 ? -10.411 4.458 1.809 1.00 95.44 135 PHE A O 1
ATOM 1070 N N . GLY A 1 136 ? -12.631 4.774 1.635 1.00 91.06 136 GLY A N 1
ATOM 1071 C CA . GLY A 1 136 ? -12.968 4.225 2.951 1.00 91.06 136 GLY A CA 1
ATOM 1072 C C . GLY A 1 136 ? -13.083 5.258 4.079 1.00 91.06 136 GLY A C 1
ATOM 1073 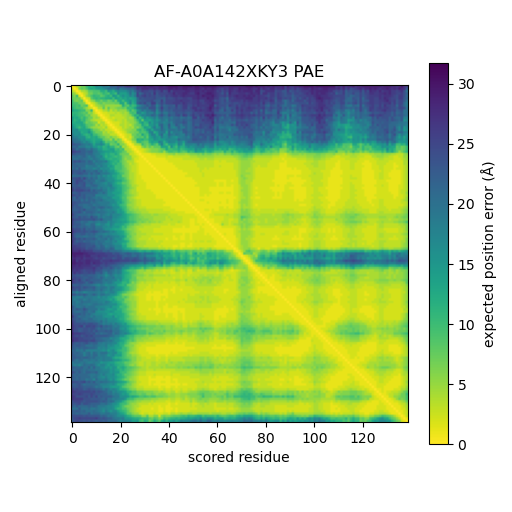O O . GLY A 1 136 ? -13.448 4.883 5.196 1.00 91.06 136 GLY A O 1
ATOM 1074 N N . LEU A 1 137 ? -12.842 6.545 3.801 1.00 82.25 137 LEU A N 1
ATOM 1075 C CA . LEU A 1 137 ? -13.169 7.635 4.728 1.00 82.25 137 LEU A CA 1
ATOM 1076 C C . LEU A 1 137 ? -14.694 7.755 4.859 1.00 82.25 137 LEU A C 1
ATOM 1078 O O . LEU A 1 137 ? -15.409 7.770 3.854 1.00 82.25 137 LEU A O 1
ATOM 1082 N N . GLU A 1 138 ? -15.194 7.811 6.094 1.00 69.44 138 GLU A N 1
ATOM 1083 C CA . GLU A 1 138 ? -16.592 8.188 6.339 1.00 69.44 138 GLU A CA 1
ATOM 1084 C C . GLU A 1 138 ? -16.689 9.701 6.150 1.00 69.44 138 GLU A C 1
ATOM 1086 O O . GLU A 1 138 ? -15.881 10.436 6.715 1.00 69.44 138 GLU A O 1
ATOM 1091 N N . LYS A 1 139 ? -17.609 10.139 5.287 1.00 55.34 139 LYS A N 1
ATOM 1092 C CA . LYS A 1 139 ? -17.943 11.557 5.120 1.00 55.34 139 LYS A CA 1
ATOM 1093 C C . LYS A 1 139 ? -18.950 11.987 6.173 1.00 55.34 139 LYS A C 1
ATOM 1095 O O . LYS A 1 139 ? -19.824 11.150 6.498 1.00 55.34 139 LYS A O 1
#

Nearest PDB structures (foldseek):
  5odn-assembly1_D  TM=3.686E-01  e=1.711E+00  Salinibacter ruber DSM 13855
  8tvi-assembly1_A  TM=3.884E-01  e=8.668E+00  Langya virus
  8k80-assembly1_C  TM=3.428E-01  e=7.188E+00  Langya virus
  7r5j-assembly1_R0  TM=3.169E-01  e=5.960E+00  Homo sapiens

Secondary structure (DSSP, 8-state):
--THHHHHHHHHHHHHHHHHHHHHHHHHHHHHHHHHHHHHHHHHHHHHHHHHSGGGTTPPPSSGGGGG--TTTS--SSTTGGGGGB-TTSPBPEEEEEE-TTSPEEEEEEEEEEETTEEEEEEEEE-TTS-EEEE----

Mean predicted aligned error: 8.96 Å

pLDDT: mean 84.14, std 15.14, range [47.16, 98.44]

Radius of gyration: 22.07 Å; Cα contacts (8 Å, |Δi|>4): 195; chains: 1; bounding box: 52×20×78 Å

Foldseek 3Di:
DDPVVVVVVVVVVVVVVVVVVVVVVVVVVQVLLVVQAVLLVLLVVLQVVLLVQVVCVNDGDPDSLVQQQDPPPRHGSDPVHCVSQAGSVGHGWDWDWDQDPVRDTKIWTWDWDQDPNDIFTFYWMQDPVRDIDTDRNDD